Protein AF-A0A812W8T4-F1 (afdb_monomer_lite)

Sequence (135 aa):
MALRSSGAAMPRLSRAAWGTRQAWVGVTAAAGARGLPHRRRYHFGSSSYTAAFGEKPPVDVQKLRSSTVEYVEAFDPKTWHEDPVCSLIRGDRVQGGEEVDTVDAFGSVNGKQILATSAGVDAVLAHVQQIAVGK

Structure (mmCIF, N/CA/C/O backbone):
data_AF-A0A812W8T4-F1
#
_entry.id   AF-A0A812W8T4-F1
#
loop_
_atom_site.group_PDB
_atom_site.id
_atom_site.type_symbol
_atom_site.label_atom_id
_atom_site.label_alt_id
_atom_site.label_comp_id
_atom_site.label_asym_id
_atom_site.label_entity_id
_atom_site.label_seq_id
_atom_site.pdbx_PDB_ins_code
_atom_site.Cartn_x
_atom_site.Cartn_y
_atom_site.Cartn_z
_atom_site.occupancy
_atom_site.B_iso_or_equiv
_atom_site.auth_seq_id
_atom_site.auth_comp_id
_atom_site.auth_asym_id
_atom_site.auth_atom_id
_atom_site.pdbx_PDB_model_num
ATOM 1 N N . MET A 1 1 ? -48.133 -17.998 65.912 1.00 40.97 1 MET A N 1
ATOM 2 C CA . MET A 1 1 ? -47.783 -19.434 65.883 1.00 40.97 1 MET A CA 1
ATOM 3 C C . MET A 1 1 ? -46.396 -19.552 65.277 1.00 40.97 1 MET A C 1
ATOM 5 O O . MET A 1 1 ? -46.218 -19.219 64.115 1.00 40.97 1 MET A O 1
ATOM 9 N N . ALA A 1 2 ? -45.406 -19.868 66.106 1.00 38.12 2 ALA A N 1
ATOM 10 C CA . ALA A 1 2 ? -44.018 -20.051 65.708 1.00 38.12 2 ALA A CA 1
ATOM 11 C C . ALA A 1 2 ? -43.770 -21.525 65.371 1.00 38.12 2 ALA A C 1
ATOM 13 O O . ALA A 1 2 ? -44.334 -22.380 66.045 1.00 38.12 2 ALA A O 1
ATOM 14 N N . LEU A 1 3 ? -42.880 -21.799 64.415 1.00 38.66 3 LEU A N 1
ATOM 15 C CA . LEU A 1 3 ? -41.913 -22.897 64.496 1.00 38.66 3 LEU A CA 1
ATOM 16 C C . LEU A 1 3 ? -40.781 -22.665 63.486 1.00 38.66 3 LEU A C 1
ATOM 18 O O . LEU A 1 3 ? -40.992 -22.434 62.301 1.00 38.66 3 LEU A O 1
ATOM 22 N N . ARG A 1 4 ? -39.571 -22.664 64.042 1.00 36.84 4 ARG A N 1
ATOM 23 C CA . ARG A 1 4 ? -38.257 -22.602 63.401 1.00 36.84 4 ARG A CA 1
ATOM 24 C C . ARG A 1 4 ? -37.847 -24.014 62.960 1.00 36.84 4 ARG A C 1
ATOM 26 O O . ARG A 1 4 ? -38.157 -24.947 63.690 1.00 36.84 4 ARG A O 1
ATOM 33 N N . SER A 1 5 ? -37.020 -24.144 61.924 1.00 38.53 5 SER A N 1
ATOM 34 C CA . SER A 1 5 ? -35.742 -24.893 61.955 1.00 38.53 5 SER A CA 1
ATOM 35 C C . SER A 1 5 ? -34.986 -24.628 60.635 1.00 38.53 5 SER A C 1
ATOM 37 O O . SER A 1 5 ? -35.593 -24.551 59.576 1.00 38.53 5 SER A O 1
ATOM 39 N N . SER A 1 6 ? -33.753 -24.116 60.726 1.00 41.75 6 SER A N 1
ATOM 40 C CA . SER A 1 6 ? -32.485 -24.843 60.497 1.00 41.75 6 SER A CA 1
ATOM 41 C C . SER A 1 6 ? -32.150 -24.936 58.995 1.00 41.75 6 SER A C 1
ATOM 43 O O . SER A 1 6 ? -32.899 -25.520 58.234 1.00 41.75 6 SER A O 1
ATOM 45 N N . GLY A 1 7 ? -31.098 -24.333 58.440 1.00 34.28 7 GLY A N 1
ATOM 46 C CA . GLY A 1 7 ? -29.777 -24.065 58.996 1.00 34.28 7 GLY A CA 1
ATOM 47 C C . GLY A 1 7 ? -28.749 -24.919 58.249 1.00 34.28 7 GLY A C 1
ATOM 48 O O . GLY A 1 7 ? -28.491 -26.040 58.659 1.00 34.28 7 GLY A O 1
ATOM 49 N N . ALA A 1 8 ? -28.167 -24.396 57.166 1.00 37.84 8 ALA A N 1
ATOM 50 C CA . ALA A 1 8 ? -26.892 -24.867 56.614 1.00 37.84 8 ALA A CA 1
ATOM 51 C C . ALA A 1 8 ? -26.284 -23.762 55.736 1.00 37.84 8 ALA A C 1
ATOM 53 O O . ALA A 1 8 ? -26.444 -23.724 54.518 1.00 37.84 8 ALA A O 1
ATOM 54 N N . ALA A 1 9 ? -25.618 -22.815 56.394 1.00 38.66 9 ALA A N 1
ATOM 55 C CA . ALA A 1 9 ? -24.713 -21.882 55.747 1.00 38.66 9 ALA A CA 1
ATOM 56 C C . ALA A 1 9 ? -23.465 -22.652 55.288 1.00 38.66 9 ALA A C 1
ATOM 58 O O . ALA A 1 9 ? -22.812 -23.314 56.095 1.00 38.66 9 ALA A O 1
ATOM 59 N N . MET A 1 10 ? -23.144 -22.574 53.997 1.00 35.88 10 MET A N 1
ATOM 60 C CA . MET A 1 10 ? -21.906 -23.135 53.460 1.00 35.88 10 MET A CA 1
ATOM 61 C C . MET A 1 10 ? -20.686 -22.419 54.065 1.00 35.88 10 MET A C 1
ATOM 63 O O . MET A 1 10 ? -20.672 -21.184 54.135 1.00 35.88 10 MET A O 1
ATOM 67 N N . PRO A 1 11 ? -19.652 -23.160 54.497 1.00 41.19 11 PRO A N 1
ATOM 68 C CA . PRO A 1 11 ? -18.481 -22.566 55.116 1.00 41.19 11 PRO A CA 1
ATOM 69 C C . PRO A 1 11 ? -17.654 -21.787 54.087 1.00 41.19 11 PRO A C 1
ATOM 71 O O . PRO A 1 11 ? -17.109 -22.337 53.132 1.00 41.19 11 PRO A O 1
ATOM 74 N N . ARG A 1 12 ? -17.523 -20.479 54.331 1.00 39.19 12 ARG A N 1
ATOM 75 C CA . ARG A 1 12 ? -16.450 -19.645 53.786 1.00 39.19 12 ARG A CA 1
ATOM 76 C C . ARG A 1 12 ? -15.124 -20.158 54.343 1.00 39.19 12 ARG A C 1
ATOM 78 O O . ARG A 1 12 ? -14.859 -20.011 55.534 1.00 39.19 12 ARG A O 1
ATOM 85 N N . LEU A 1 13 ? -14.284 -20.723 53.483 1.00 38.16 13 LEU A N 1
ATOM 86 C CA . LEU A 1 13 ? -12.894 -20.997 53.826 1.00 38.16 13 LEU A CA 1
ATOM 87 C C . LEU A 1 13 ? -12.153 -19.664 53.951 1.00 38.16 13 LEU A C 1
ATOM 89 O O . LEU A 1 13 ? -12.019 -18.906 52.992 1.00 38.16 13 LEU A O 1
ATOM 93 N N . SER A 1 14 ? -11.704 -19.375 55.168 1.00 39.38 14 SER A N 1
ATOM 94 C CA . SER A 1 14 ? -10.824 -18.259 55.481 1.00 39.38 14 SER A CA 1
ATOM 95 C C . SER A 1 14 ? -9.534 -18.781 56.109 1.00 39.38 14 SER A C 1
ATOM 97 O O . SER A 1 14 ? -9.586 -19.684 56.940 1.00 39.38 14 SER A O 1
ATOM 99 N N . ARG A 1 15 ? -8.446 -18.078 55.774 1.00 34.22 15 ARG A N 1
ATOM 100 C CA . ARG A 1 15 ? -7.162 -17.923 56.483 1.00 34.22 15 ARG A CA 1
ATOM 101 C C . ARG A 1 15 ? -6.069 -18.999 56.339 1.00 34.22 15 ARG A C 1
ATOM 103 O O . ARG A 1 15 ? -6.113 -20.054 56.946 1.00 34.22 15 ARG A O 1
ATOM 110 N N . ALA A 1 16 ? -5.005 -18.517 55.686 1.00 37.25 16 ALA A N 1
ATOM 111 C CA . ALA A 1 16 ? -3.654 -18.312 56.229 1.00 37.25 16 ALA A CA 1
ATOM 112 C C . ALA A 1 16 ? -2.666 -19.489 56.314 1.00 37.25 16 ALA A C 1
ATOM 114 O O . ALA A 1 16 ? -2.925 -20.485 56.971 1.00 37.25 16 ALA A O 1
ATOM 115 N N . ALA A 1 17 ? -1.481 -19.236 55.736 1.00 35.19 17 ALA A N 1
ATOM 116 C CA . ALA A 1 17 ? -0.111 -19.468 56.241 1.00 35.19 17 ALA A CA 1
ATOM 117 C C . ALA A 1 17 ? 0.789 -19.854 55.050 1.00 35.19 17 ALA A C 1
ATOM 119 O O . ALA A 1 17 ? 0.551 -20.844 54.374 1.00 35.19 17 ALA A O 1
ATOM 120 N N . TRP A 1 18 ? 1.673 -18.966 54.583 1.00 35.53 18 TRP A N 1
ATOM 121 C CA . TRP A 1 18 ? 3.087 -18.915 54.990 1.00 35.53 18 TRP A CA 1
ATOM 122 C C . TRP A 1 18 ? 3.769 -20.289 54.929 1.00 35.53 18 TRP A C 1
ATOM 124 O O . TRP A 1 18 ? 3.627 -21.105 55.831 1.00 35.53 18 TRP A O 1
ATOM 134 N N . GLY A 1 19 ? 4.547 -20.508 53.867 1.00 34.50 19 GLY A N 1
ATOM 135 C CA . GLY A 1 19 ? 5.319 -21.729 53.665 1.00 34.50 19 GLY A CA 1
ATOM 136 C C . GLY A 1 19 ? 6.395 -21.539 52.603 1.00 34.50 19 GLY A C 1
ATOM 137 O O . GLY A 1 19 ? 6.161 -21.783 51.429 1.00 34.50 19 GLY A O 1
ATOM 138 N N . THR A 1 20 ? 7.545 -21.043 53.061 1.00 42.09 20 THR A N 1
ATOM 139 C CA . THR A 1 20 ? 8.900 -21.329 52.560 1.00 42.09 20 THR A CA 1
ATOM 140 C C . THR A 1 20 ? 9.221 -21.091 51.078 1.00 42.09 20 THR A C 1
ATOM 142 O O . THR A 1 20 ? 8.990 -21.905 50.190 1.00 42.09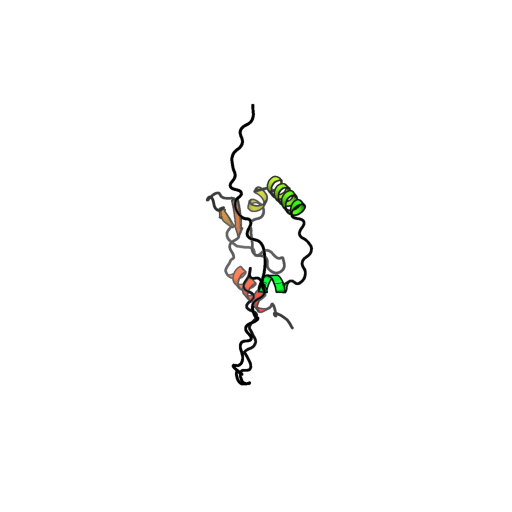 20 THR A O 1
ATOM 145 N N . ARG A 1 21 ? 9.967 -19.997 50.859 1.00 41.09 21 ARG A N 1
ATOM 146 C CA . ARG A 1 21 ? 10.939 -19.877 49.766 1.00 41.09 21 ARG A CA 1
ATOM 147 C C . ARG A 1 21 ? 11.826 -21.125 49.773 1.00 41.09 21 ARG A C 1
ATOM 149 O O . ARG A 1 21 ? 12.633 -21.290 50.685 1.00 41.09 21 ARG A O 1
ATOM 156 N N . GLN A 1 22 ? 11.703 -21.980 48.765 1.00 38.56 22 GLN A N 1
ATOM 157 C CA . GLN A 1 22 ? 12.759 -22.937 48.469 1.00 38.56 22 GLN A CA 1
ATOM 158 C C . GLN A 1 22 ? 13.884 -22.184 47.764 1.00 38.56 22 GLN A C 1
ATOM 160 O O . GLN A 1 22 ? 13.798 -21.839 46.587 1.00 38.56 22 GLN A O 1
ATOM 165 N N . ALA A 1 23 ? 14.930 -21.892 48.531 1.00 37.00 23 ALA A N 1
ATOM 166 C CA . ALA A 1 23 ? 16.246 -21.624 47.990 1.00 37.00 23 ALA A CA 1
ATOM 167 C C . ALA A 1 23 ? 16.741 -22.904 47.305 1.00 37.00 23 ALA A C 1
ATOM 169 O O . ALA A 1 23 ? 16.962 -23.917 47.967 1.00 37.00 23 ALA A O 1
ATOM 170 N N . TRP A 1 24 ? 16.904 -22.860 45.985 1.00 30.52 24 TRP A N 1
ATOM 171 C CA . TRP A 1 24 ? 17.709 -23.848 45.280 1.00 30.52 24 TRP A CA 1
ATOM 172 C C . TRP A 1 24 ? 19.170 -23.418 45.363 1.00 30.52 24 TRP A C 1
ATOM 174 O O . TRP A 1 24 ? 19.580 -22.399 44.805 1.00 30.52 24 TRP A O 1
ATOM 184 N N . VAL A 1 25 ? 19.933 -24.193 46.126 1.00 40.12 25 VAL A N 1
ATOM 185 C CA . VAL A 1 25 ? 21.384 -24.104 46.225 1.00 40.12 25 VAL A CA 1
ATOM 186 C C . VAL A 1 25 ? 21.988 -24.795 45.005 1.00 40.12 25 VAL A C 1
ATOM 188 O O . VAL A 1 25 ? 21.764 -25.979 44.787 1.00 40.12 25 VAL A O 1
ATOM 191 N N . GLY A 1 26 ? 22.790 -24.039 44.259 1.00 32.88 26 GLY A N 1
ATOM 192 C CA . GLY A 1 26 ? 24.022 -24.529 43.644 1.00 32.88 26 GLY A CA 1
ATOM 193 C C . GLY A 1 26 ? 23.904 -25.426 42.414 1.00 32.88 26 GLY A C 1
ATOM 194 O O . GLY A 1 26 ? 23.978 -26.643 42.517 1.00 32.88 26 GLY A O 1
ATOM 195 N N . VAL A 1 27 ? 23.978 -24.805 41.236 1.00 37.34 27 VAL A N 1
ATOM 196 C CA . VAL A 1 27 ? 24.975 -25.226 40.241 1.00 37.34 27 VAL A CA 1
ATOM 197 C C . VAL A 1 27 ? 25.736 -23.976 39.818 1.00 37.34 27 VAL A C 1
ATOM 199 O O . VAL A 1 27 ? 25.226 -23.134 39.082 1.00 37.34 27 VAL A O 1
ATOM 202 N N . THR A 1 28 ? 26.958 -23.826 40.321 1.00 44.38 28 THR A N 1
ATOM 203 C CA . THR A 1 28 ? 27.940 -22.876 39.798 1.00 44.38 28 THR A CA 1
ATOM 204 C C . THR A 1 28 ? 28.367 -23.383 38.423 1.00 44.38 28 THR A C 1
ATOM 206 O O . THR A 1 28 ? 29.282 -24.192 38.296 1.00 44.38 28 THR A O 1
ATOM 209 N N . ALA A 1 29 ? 27.659 -22.955 37.377 1.00 38.84 29 ALA A N 1
ATOM 210 C CA . ALA A 1 29 ? 28.123 -23.149 36.014 1.00 38.84 29 ALA A CA 1
ATOM 211 C C . ALA A 1 29 ? 29.343 -22.247 35.790 1.00 38.84 29 ALA A C 1
ATOM 213 O O . ALA A 1 29 ? 29.304 -21.040 36.036 1.00 38.84 29 ALA A O 1
ATOM 214 N N . ALA A 1 30 ? 30.437 -22.876 35.375 1.00 38.09 30 ALA A N 1
ATOM 215 C CA . ALA A 1 30 ? 31.726 -22.258 35.145 1.00 38.09 30 ALA A CA 1
ATOM 216 C C . ALA A 1 30 ? 31.644 -21.064 34.180 1.00 38.09 30 ALA A C 1
ATOM 218 O O . ALA A 1 30 ? 30.924 -21.078 33.179 1.00 38.09 30 ALA A O 1
ATOM 219 N N . ALA A 1 31 ? 32.449 -20.044 34.472 1.00 49.12 31 ALA A N 1
ATOM 220 C CA . ALA A 1 31 ? 32.785 -18.988 33.534 1.00 49.12 31 ALA A CA 1
ATOM 221 C C . ALA A 1 31 ? 33.400 -19.602 32.267 1.00 49.12 31 ALA A C 1
ATOM 223 O O . ALA A 1 31 ? 34.391 -20.324 32.356 1.00 49.12 31 ALA A O 1
ATOM 224 N N . GLY A 1 32 ? 32.840 -19.305 31.091 1.00 47.41 32 GLY A N 1
ATOM 225 C CA . GLY A 1 32 ? 33.480 -19.711 29.837 1.00 47.41 32 GLY A CA 1
ATOM 226 C C . GLY A 1 32 ? 32.572 -19.981 28.647 1.00 47.41 32 GLY A C 1
ATOM 227 O O . GLY A 1 32 ? 32.834 -20.906 27.893 1.00 47.41 32 GLY A O 1
ATOM 228 N N . ALA A 1 33 ? 31.542 -19.172 28.417 1.00 43.31 33 ALA A N 1
ATOM 229 C CA . ALA A 1 33 ? 30.986 -19.041 27.078 1.00 43.31 33 ALA A CA 1
ATOM 230 C C . ALA A 1 33 ? 30.688 -17.564 26.853 1.00 43.31 33 ALA A C 1
ATOM 232 O O . ALA A 1 33 ? 29.706 -17.032 27.370 1.00 43.31 33 ALA A O 1
ATOM 233 N N . ARG A 1 34 ? 31.559 -16.875 26.105 1.00 46.19 34 ARG A N 1
ATOM 234 C CA . ARG A 1 34 ? 31.167 -15.614 25.471 1.00 46.19 34 ARG A CA 1
ATOM 235 C C . ARG A 1 34 ? 30.011 -15.973 24.551 1.00 46.19 34 ARG A C 1
ATOM 237 O O . ARG A 1 34 ? 30.232 -16.512 23.470 1.00 46.19 34 ARG A O 1
ATOM 244 N N . GLY A 1 35 ? 28.790 -15.758 25.037 1.00 43.41 35 GLY A N 1
ATOM 245 C CA . GLY A 1 35 ? 27.594 -15.906 24.234 1.00 43.41 35 GLY A CA 1
ATOM 246 C C . GLY A 1 35 ? 27.810 -15.121 22.953 1.00 43.41 35 GLY A C 1
ATOM 247 O O . GLY A 1 35 ? 28.171 -13.942 22.997 1.00 43.41 35 GLY A O 1
ATOM 248 N N . LEU A 1 36 ? 27.644 -15.799 21.818 1.00 49.22 36 LEU A N 1
ATOM 249 C CA . LEU A 1 36 ? 27.487 -15.140 20.528 1.00 49.22 36 LEU A CA 1
ATOM 250 C C . LEU A 1 36 ? 26.532 -13.955 20.732 1.00 49.22 36 LEU A C 1
ATOM 252 O O . LEU A 1 36 ? 25.559 -14.124 21.479 1.00 49.22 36 LEU A O 1
ATOM 256 N N . PRO A 1 37 ? 26.790 -12.774 20.135 1.00 51.91 37 PRO A N 1
ATOM 257 C CA . PRO A 1 37 ? 25.907 -11.629 20.301 1.00 51.91 37 PRO A CA 1
ATOM 258 C C . PRO A 1 37 ? 24.483 -12.114 20.065 1.00 51.91 37 PRO A C 1
ATOM 260 O O . PRO A 1 37 ? 24.199 -12.699 19.015 1.00 51.91 37 PRO A O 1
ATOM 263 N N . HIS A 1 38 ? 23.625 -11.967 21.080 1.00 52.19 38 HIS A N 1
ATOM 264 C CA . HIS A 1 38 ? 22.227 -12.344 20.981 1.00 52.19 38 HIS A CA 1
ATOM 265 C C . HIS A 1 38 ? 21.668 -11.526 19.822 1.00 52.19 38 HIS A C 1
ATOM 267 O O . HIS A 1 38 ? 21.409 -10.329 19.967 1.00 52.19 38 HIS A O 1
ATOM 273 N N . ARG A 1 39 ? 21.590 -12.138 18.630 1.00 57.78 39 ARG A N 1
ATOM 274 C CA . ARG A 1 39 ? 20.945 -11.529 17.473 1.00 57.78 39 ARG A CA 1
ATOM 275 C C . ARG A 1 39 ? 19.568 -11.164 17.984 1.00 57.78 39 ARG A C 1
ATOM 277 O O . ARG A 1 39 ? 18.814 -12.065 18.345 1.00 57.78 39 ARG A O 1
ATOM 284 N N . ARG A 1 40 ? 19.277 -9.865 18.077 1.00 58.41 40 ARG A N 1
ATOM 285 C CA . ARG A 1 40 ? 17.951 -9.381 18.443 1.00 58.41 40 ARG A CA 1
ATOM 286 C C . ARG A 1 40 ? 17.016 -9.884 17.356 1.00 58.41 40 ARG A C 1
ATOM 288 O O . ARG A 1 40 ? 16.910 -9.293 16.286 1.00 58.41 40 ARG A O 1
ATOM 295 N N . ARG A 1 41 ? 16.427 -11.054 17.582 1.00 52.81 41 ARG A N 1
ATOM 296 C CA . ARG A 1 41 ? 15.377 -11.581 16.730 1.00 52.81 41 ARG A CA 1
ATOM 297 C C . ARG A 1 41 ? 14.152 -10.762 17.093 1.00 52.81 41 ARG A C 1
ATOM 299 O O . ARG A 1 41 ? 13.444 -11.062 18.052 1.00 52.81 41 ARG A O 1
ATOM 306 N N . TYR A 1 42 ? 13.981 -9.654 16.384 1.00 59.50 42 TYR A N 1
ATOM 307 C CA . TYR A 1 42 ? 12.754 -8.879 16.414 1.00 59.50 42 TYR A CA 1
ATOM 308 C C . TYR A 1 42 ? 11.700 -9.703 15.681 1.00 59.50 42 TYR A C 1
ATOM 310 O O . TYR A 1 42 ? 11.508 -9.579 14.476 1.00 59.50 42 TYR A O 1
ATOM 318 N N . HIS A 1 43 ? 11.084 -10.633 16.401 1.00 77.69 43 HIS A N 1
ATOM 319 C CA . HIS A 1 43 ? 9.924 -11.343 15.895 1.00 77.69 43 HIS A CA 1
ATOM 320 C C . HIS A 1 43 ? 8.763 -10.353 15.884 1.00 77.69 43 HIS A C 1
ATOM 322 O O . HIS A 1 43 ? 8.324 -9.913 16.944 1.00 77.69 43 HIS A O 1
ATOM 328 N N . PHE A 1 44 ? 8.307 -9.959 14.696 1.00 81.19 44 PHE A N 1
ATOM 329 C CA . PHE A 1 44 ? 7.161 -9.067 14.555 1.00 81.19 44 PHE A CA 1
ATOM 330 C C . PHE A 1 44 ? 5.980 -9.587 15.391 1.00 81.19 44 PHE A C 1
ATOM 332 O O . PHE A 1 44 ? 5.672 -10.778 15.362 1.00 81.19 44 PHE A O 1
ATOM 339 N N . GLY A 1 45 ? 5.368 -8.708 16.186 1.00 78.31 45 GLY A N 1
ATOM 340 C CA . GLY A 1 45 ? 4.258 -9.067 17.076 1.00 78.31 45 GLY A CA 1
ATOM 341 C C . GLY A 1 45 ? 4.645 -9.708 18.419 1.00 78.31 45 GLY A C 1
ATOM 342 O O . GLY A 1 45 ? 3.755 -10.039 19.196 1.00 78.31 45 GLY A O 1
ATOM 343 N N . SER A 1 46 ? 5.933 -9.866 18.747 1.00 85.38 46 SER A N 1
ATOM 344 C CA . SER A 1 46 ? 6.350 -10.333 20.078 1.00 85.38 46 SER A CA 1
ATOM 345 C C . SER A 1 46 ? 6.364 -9.209 21.130 1.00 85.38 46 SER A C 1
ATOM 347 O O . SER A 1 46 ? 6.384 -8.010 20.825 1.00 85.38 46 SER A O 1
ATOM 349 N N . SER A 1 47 ? 6.439 -9.590 22.408 1.00 81.62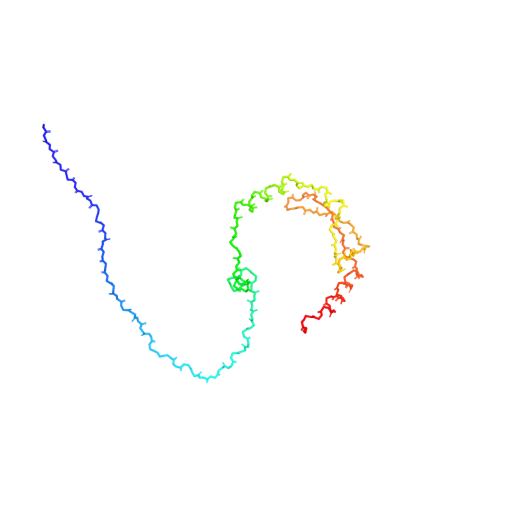 47 SER A N 1
ATOM 350 C CA . SER A 1 47 ? 6.703 -8.644 23.501 1.00 81.62 47 SER A CA 1
ATOM 351 C C . SER A 1 47 ? 8.056 -7.941 23.335 1.00 81.62 47 SER A C 1
ATOM 353 O O . SER A 1 47 ? 8.151 -6.740 23.573 1.00 81.62 47 SER A O 1
ATOM 355 N N . SER A 1 48 ? 9.082 -8.650 22.847 1.00 80.81 48 SER A N 1
ATOM 356 C CA . SER A 1 48 ? 10.398 -8.070 22.548 1.00 80.81 48 SER A CA 1
ATOM 357 C C . SER A 1 48 ? 10.366 -7.064 21.392 1.00 80.81 48 SER A C 1
ATOM 359 O O . SER A 1 48 ? 11.089 -6.072 21.439 1.00 80.81 48 SER A O 1
ATOM 361 N N . TYR A 1 49 ? 9.506 -7.267 20.390 1.00 83.25 49 TYR A N 1
ATOM 362 C CA . TYR A 1 49 ? 9.241 -6.284 19.337 1.00 83.25 49 TYR A CA 1
ATOM 363 C C . TYR A 1 49 ? 8.537 -5.053 19.903 1.00 83.25 49 TYR A C 1
ATOM 365 O O . TYR A 1 49 ? 8.960 -3.932 19.654 1.00 83.25 49 TYR A O 1
ATOM 373 N N . THR A 1 50 ? 7.518 -5.248 20.741 1.00 80.75 50 THR A N 1
ATOM 374 C CA .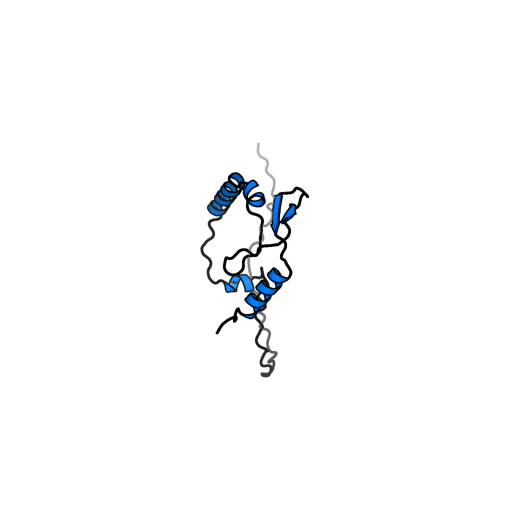 THR A 1 50 ? 6.780 -4.141 21.368 1.00 80.75 50 THR A CA 1
ATOM 375 C C . THR A 1 50 ? 7.675 -3.286 22.268 1.00 80.75 50 THR A C 1
ATOM 377 O O . THR A 1 50 ? 7.602 -2.061 22.199 1.00 80.75 50 THR A O 1
ATOM 380 N N . ALA A 1 51 ? 8.556 -3.918 23.048 1.00 81.94 51 ALA A N 1
ATOM 381 C CA . ALA A 1 51 ? 9.501 -3.244 23.938 1.00 81.94 51 ALA A CA 1
ATOM 382 C C . ALA A 1 51 ? 10.561 -2.407 23.196 1.00 81.94 51 ALA A C 1
ATOM 384 O O . ALA A 1 51 ? 11.126 -1.484 23.777 1.00 81.94 51 ALA A O 1
ATOM 385 N N . ALA A 1 52 ? 10.822 -2.693 21.916 1.00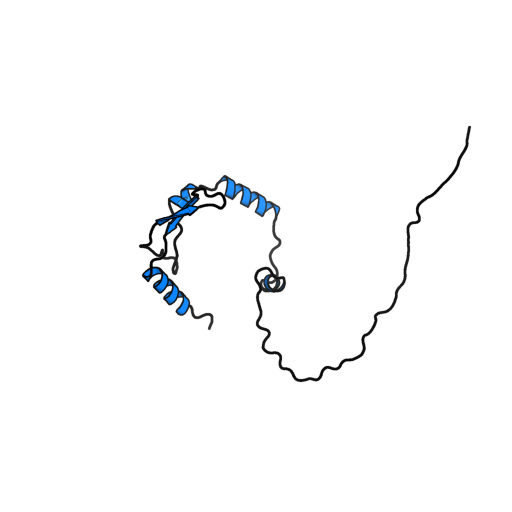 82.56 52 ALA A N 1
ATOM 386 C CA . ALA A 1 52 ? 11.796 -1.955 21.111 1.00 82.56 52 ALA A CA 1
ATOM 387 C C . ALA A 1 52 ? 11.377 -0.503 20.820 1.00 82.56 52 ALA A C 1
ATOM 389 O O . ALA A 1 52 ? 12.231 0.324 20.518 1.00 82.56 52 ALA A O 1
ATOM 390 N N . PHE A 1 53 ? 10.079 -0.195 20.915 1.00 81.88 53 PHE A N 1
ATOM 391 C CA . PHE A 1 53 ? 9.517 1.122 20.600 1.00 81.88 53 PHE A CA 1
ATOM 392 C C . PHE A 1 53 ? 9.449 2.072 21.808 1.00 81.88 53 PHE A C 1
ATOM 394 O O . PHE A 1 53 ? 8.990 3.199 21.652 1.00 81.88 53 PHE A O 1
ATOM 401 N N . GLY A 1 54 ? 9.895 1.640 22.995 1.00 83.38 54 GLY A N 1
ATOM 402 C CA . GLY A 1 54 ? 9.857 2.455 24.214 1.00 83.38 54 GLY A CA 1
ATOM 403 C C . GLY A 1 54 ? 8.440 2.705 24.745 1.00 83.38 54 GLY A C 1
ATOM 404 O O . GLY A 1 54 ? 7.537 1.884 24.563 1.00 83.38 54 GLY A O 1
ATOM 405 N N . GLU A 1 55 ? 8.260 3.831 25.441 1.00 83.06 55 GLU A N 1
ATOM 406 C CA . GLU A 1 55 ? 6.970 4.253 25.990 1.00 83.06 55 GLU A CA 1
ATOM 407 C C . GLU A 1 55 ? 6.088 4.830 24.875 1.00 83.06 55 GLU A C 1
ATOM 409 O O . GLU A 1 55 ? 6.446 5.798 24.205 1.00 83.06 55 GLU A O 1
ATOM 414 N N . LYS A 1 56 ? 4.939 4.191 24.638 1.00 80.88 56 LYS A N 1
ATOM 415 C CA . LYS A 1 56 ? 3.979 4.610 23.612 1.00 80.88 56 LYS A CA 1
ATOM 416 C C . LYS A 1 56 ? 2.967 5.574 24.232 1.00 80.88 56 LYS A C 1
ATOM 418 O O . LYS A 1 56 ? 2.569 5.351 25.376 1.00 80.88 56 LYS A O 1
ATOM 423 N N . PRO A 1 57 ? 2.508 6.600 23.495 1.00 85.00 57 PRO A N 1
ATOM 424 C CA . PRO A 1 57 ? 1.450 7.469 23.989 1.00 85.00 57 PRO A CA 1
ATOM 425 C C . PRO A 1 57 ? 0.192 6.646 24.316 1.00 85.00 57 PRO A C 1
ATOM 427 O O . PRO A 1 57 ? -0.065 5.632 23.653 1.00 85.00 57 PRO A O 1
ATOM 430 N N . PRO A 1 58 ? -0.600 7.058 25.323 1.00 86.44 58 PRO A N 1
ATOM 431 C CA . PRO A 1 58 ? -1.846 6.381 25.648 1.00 86.44 58 PRO A CA 1
ATOM 432 C C . PRO A 1 58 ? -2.769 6.384 24.425 1.00 86.44 58 PRO A C 1
ATOM 434 O O . PRO A 1 58 ? -2.994 7.419 23.797 1.00 86.44 58 PRO A O 1
ATOM 437 N N . VAL A 1 59 ? -3.280 5.206 24.067 1.00 88.62 59 VAL A N 1
ATOM 438 C CA . VAL A 1 59 ? -4.157 5.039 22.905 1.00 88.62 59 VAL A CA 1
ATOM 439 C C . VAL A 1 59 ? -5.568 5.482 23.274 1.00 88.62 59 VAL A C 1
ATOM 441 O O . VAL A 1 59 ? -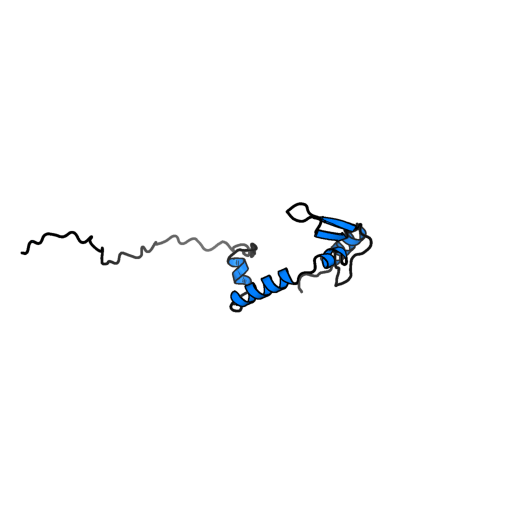6.210 4.875 24.131 1.00 88.62 59 VAL A O 1
ATOM 444 N N . ASP A 1 60 ? -6.073 6.502 22.586 1.00 93.19 60 ASP A N 1
ATOM 445 C CA . ASP A 1 60 ? -7.482 6.883 22.649 1.00 93.19 60 ASP A CA 1
ATOM 446 C C . ASP A 1 60 ? -8.311 5.941 21.765 1.00 93.19 60 ASP A C 1
ATOM 448 O O . ASP A 1 60 ? -8.465 6.130 20.555 1.00 93.19 60 ASP A O 1
ATOM 452 N N . VAL A 1 61 ? -8.817 4.877 22.387 1.00 94.81 61 VAL A N 1
ATOM 453 C CA . VAL A 1 61 ? -9.593 3.835 21.705 1.00 94.81 61 VAL A CA 1
ATOM 454 C C . VAL A 1 61 ? -10.901 4.386 21.138 1.00 94.81 61 VAL A C 1
ATOM 456 O O . VAL A 1 61 ? -11.348 3.923 20.088 1.00 94.81 61 VAL A O 1
ATOM 459 N N . GLN A 1 62 ? -11.527 5.354 21.812 1.00 94.69 62 GLN A N 1
ATOM 460 C CA . GLN A 1 62 ? -12.808 5.903 21.376 1.00 94.69 62 GLN A CA 1
ATOM 461 C C . GLN A 1 62 ? -12.624 6.728 20.108 1.00 94.69 62 GLN A C 1
ATOM 463 O O . GLN A 1 62 ? -13.321 6.482 19.123 1.00 94.69 62 GLN A O 1
ATOM 468 N N . LYS A 1 63 ? -11.638 7.630 20.108 1.00 95.06 63 LYS A N 1
ATOM 469 C CA . LYS A 1 63 ? -11.303 8.431 18.931 1.00 95.06 63 LYS A CA 1
ATOM 470 C C . LYS A 1 63 ? -10.868 7.564 17.756 1.00 95.06 63 LYS A C 1
ATOM 472 O O . LYS A 1 63 ? -11.305 7.803 16.639 1.00 95.06 63 LYS A O 1
ATOM 477 N N . LEU A 1 64 ? -10.046 6.540 18.002 1.00 95.06 64 LEU A N 1
ATOM 478 C CA . LEU A 1 64 ? -9.584 5.642 16.943 1.00 95.06 64 LEU A CA 1
ATOM 479 C C . LEU A 1 64 ? -10.755 4.910 16.273 1.00 95.06 64 LEU A C 1
ATOM 481 O O . LEU A 1 64 ? -10.783 4.764 15.053 1.00 95.06 64 LEU A O 1
ATOM 485 N N . ARG A 1 65 ? -11.736 4.456 17.062 1.00 95.69 65 ARG A N 1
ATOM 486 C CA . ARG A 1 65 ? -12.935 3.797 16.531 1.00 95.69 65 ARG A CA 1
ATOM 487 C C . ARG A 1 65 ? -13.787 4.755 15.711 1.00 95.69 65 ARG A C 1
ATOM 489 O O . ARG A 1 65 ? -14.128 4.403 14.587 1.00 95.69 65 ARG A O 1
ATOM 496 N N . SER A 1 66 ? -14.099 5.941 16.239 1.00 96.75 66 SER A N 1
ATOM 497 C CA . SER A 1 66 ? -14.936 6.907 15.518 1.00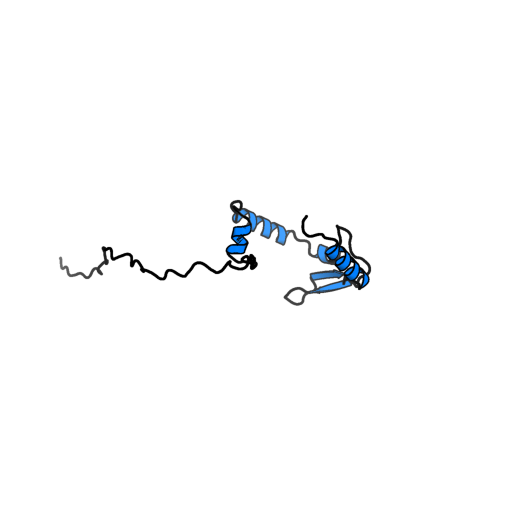 96.75 66 SER A CA 1
ATOM 498 C C . SER A 1 66 ? -14.276 7.351 14.214 1.00 96.75 66 SER A C 1
ATOM 500 O O . SER A 1 66 ? -14.909 7.271 13.171 1.00 96.75 66 SER A O 1
ATOM 502 N N . SER A 1 67 ? -12.978 7.675 14.236 1.00 95.38 67 SER A N 1
ATOM 503 C CA . SER A 1 67 ? -12.252 8.081 13.026 1.00 95.38 67 SER A CA 1
ATOM 504 C C . SER A 1 67 ? -12.158 6.966 11.985 1.00 95.38 67 SER A C 1
ATOM 506 O O . SER A 1 67 ? -12.122 7.235 10.790 1.00 95.38 67 SER A O 1
ATOM 508 N N . THR A 1 68 ? -12.091 5.704 12.423 1.00 95.00 68 THR A N 1
ATOM 509 C CA . THR A 1 68 ? -12.074 4.559 11.501 1.00 95.00 68 THR A CA 1
ATOM 510 C C . THR A 1 68 ? -13.425 4.400 10.811 1.00 95.00 68 THR A C 1
ATOM 512 O O . THR A 1 68 ? -13.459 4.185 9.605 1.00 95.00 68 THR A O 1
ATOM 515 N N . VAL A 1 69 ? -14.528 4.521 11.556 1.00 95.94 69 VAL A N 1
ATOM 516 C CA . VAL A 1 69 ? -15.882 4.460 10.983 1.00 95.94 69 VAL A CA 1
ATOM 517 C C . VAL A 1 69 ? -16.096 5.614 10.008 1.00 95.94 69 VAL A C 1
ATOM 519 O O . VAL A 1 69 ? -16.467 5.362 8.870 1.00 95.94 69 VAL A O 1
ATOM 522 N N . GLU A 1 70 ? -15.757 6.841 10.409 1.00 96.50 70 GLU A N 1
ATOM 523 C CA . GLU A 1 70 ? -15.834 8.026 9.543 1.00 96.50 70 GLU A CA 1
ATOM 524 C C . GLU A 1 70 ? -15.048 7.833 8.240 1.00 96.50 70 GLU A C 1
ATOM 526 O O . GLU A 1 70 ? -15.546 8.143 7.161 1.00 96.50 70 GLU A O 1
ATOM 531 N N . TYR A 1 71 ? -13.833 7.281 8.320 1.00 93.25 71 TYR A N 1
ATOM 532 C CA . TYR A 1 71 ? -13.029 6.990 7.136 1.00 93.25 71 TYR A CA 1
ATOM 533 C C . TYR A 1 71 ? -13.695 5.960 6.221 1.00 93.25 71 TYR A C 1
ATOM 535 O O . TYR A 1 71 ? -13.754 6.175 5.016 1.00 93.25 71 TYR A O 1
ATOM 543 N N . VAL A 1 72 ? -14.194 4.850 6.775 1.00 91.94 72 VAL A N 1
ATOM 544 C CA . VAL A 1 72 ? -14.840 3.787 5.989 1.00 91.94 72 VAL A CA 1
ATOM 545 C C . VAL A 1 72 ? -16.126 4.289 5.329 1.00 91.94 72 VAL A C 1
ATOM 547 O O . VAL A 1 72 ? -16.390 3.937 4.185 1.00 91.94 72 VAL A O 1
ATOM 550 N N . GLU A 1 73 ? -16.906 5.125 6.016 1.00 93.19 73 GLU A N 1
ATOM 551 C CA . GLU A 1 73 ? -18.138 5.716 5.477 1.00 93.19 73 GLU A CA 1
ATOM 552 C C . GLU A 1 73 ? -17.867 6.744 4.372 1.00 93.19 73 GLU A C 1
ATOM 554 O O . GLU A 1 73 ? -18.630 6.829 3.411 1.00 93.19 73 GLU A O 1
ATOM 559 N N . ALA A 1 74 ? -16.784 7.515 4.492 1.00 93.25 74 ALA A N 1
ATOM 560 C CA . ALA A 1 74 ? -16.396 8.533 3.517 1.00 93.25 74 ALA A CA 1
ATOM 561 C C . ALA A 1 74 ? -15.463 8.010 2.409 1.00 93.25 74 ALA A C 1
ATOM 563 O O . ALA A 1 74 ? -15.056 8.783 1.539 1.00 93.25 74 ALA A O 1
ATOM 564 N N . PHE A 1 75 ? -15.081 6.732 2.446 1.00 89.44 75 PHE A N 1
ATOM 565 C CA . PHE A 1 75 ? -14.145 6.158 1.489 1.00 89.44 75 PHE A CA 1
ATOM 566 C C . PHE A 1 75 ? -14.773 6.094 0.093 1.00 89.44 75 PHE A C 1
ATOM 568 O O . PHE A 1 75 ? -15.816 5.468 -0.086 1.00 89.44 75 PHE A O 1
ATOM 575 N N . ASP A 1 76 ? -14.123 6.707 -0.900 1.00 88.88 76 ASP A N 1
ATOM 576 C CA . ASP A 1 76 ? -14.531 6.620 -2.304 1.00 88.88 76 ASP A CA 1
ATOM 577 C C . ASP A 1 76 ? -13.853 5.418 -2.984 1.00 88.88 76 ASP A C 1
ATOM 579 O O . ASP A 1 76 ? -12.648 5.484 -3.274 1.00 88.88 76 ASP A O 1
ATOM 583 N N . PRO A 1 77 ? -14.599 4.339 -3.303 1.00 83.88 77 PRO A N 1
ATOM 584 C CA . PRO A 1 77 ? -14.036 3.153 -3.939 1.00 83.88 77 PRO A CA 1
ATOM 585 C C . PRO A 1 77 ? -13.439 3.437 -5.317 1.00 83.88 77 PRO A C 1
ATOM 587 O O . PRO A 1 77 ? -12.543 2.719 -5.753 1.00 83.88 77 PRO A O 1
ATOM 590 N N . LYS A 1 78 ? -13.888 4.497 -6.006 1.00 88.31 78 LYS A N 1
ATOM 591 C CA . LYS A 1 78 ? -13.387 4.841 -7.344 1.00 88.31 78 LYS A CA 1
ATOM 592 C C . LYS A 1 78 ? -11.915 5.222 -7.339 1.00 88.31 78 LYS A C 1
ATOM 594 O O . LYS A 1 78 ? -11.235 4.985 -8.335 1.00 88.31 78 LYS A O 1
ATOM 599 N N . THR A 1 79 ? -11.411 5.723 -6.212 1.00 86.19 79 THR A N 1
ATOM 600 C CA . THR A 1 79 ? -10.009 6.125 -6.045 1.00 86.19 79 THR A CA 1
ATOM 601 C C . THR A 1 79 ? -9.043 5.020 -6.475 1.00 86.19 79 THR A C 1
ATOM 603 O O . THR A 1 79 ? -8.055 5.294 -7.144 1.00 86.19 79 THR A O 1
ATOM 606 N N . TRP A 1 80 ? -9.336 3.758 -6.147 1.00 84.19 80 TRP A N 1
ATOM 607 C CA . TRP A 1 80 ? -8.451 2.629 -6.473 1.00 84.19 80 TRP A CA 1
ATOM 608 C C . TRP A 1 80 ? -8.526 2.182 -7.936 1.00 84.19 80 TRP A C 1
ATOM 610 O O . TRP A 1 80 ? -7.681 1.410 -8.389 1.00 84.19 80 TRP A O 1
ATOM 620 N N . HIS A 1 81 ? -9.526 2.652 -8.680 1.00 87.81 81 HIS A N 1
ATOM 621 C CA . HIS A 1 81 ? -9.639 2.432 -10.119 1.00 87.81 81 HIS A CA 1
ATOM 622 C C . HIS A 1 81 ? -9.003 3.572 -10.920 1.00 87.81 81 HIS A C 1
ATOM 624 O O . HIS A 1 81 ? -8.389 3.317 -11.955 1.00 87.81 81 HIS A O 1
ATOM 630 N N . GLU A 1 82 ? -9.169 4.814 -10.458 1.00 90.44 82 GLU A N 1
ATOM 631 C CA . GLU A 1 82 ? -8.663 6.021 -11.124 1.00 90.44 82 GLU A CA 1
ATOM 632 C C . GLU A 1 82 ? -7.174 6.265 -10.852 1.00 90.44 82 GLU A C 1
ATOM 634 O O . GLU A 1 82 ? -6.478 6.805 -11.711 1.00 90.44 82 GLU A O 1
ATOM 639 N N . ASP A 1 83 ? -6.672 5.816 -9.698 1.00 88.88 83 ASP A N 1
ATOM 640 C CA . ASP A 1 83 ? -5.253 5.830 -9.353 1.00 88.88 83 ASP A CA 1
ATOM 641 C C . ASP A 1 83 ? -4.752 4.405 -9.044 1.00 88.88 83 ASP A C 1
ATOM 643 O O . ASP A 1 83 ? -4.705 3.999 -7.877 1.00 88.88 83 ASP A O 1
ATOM 647 N N . PRO A 1 84 ? -4.409 3.610 -10.081 1.00 89.94 84 PRO A N 1
ATOM 648 C CA . PRO A 1 84 ? -3.952 2.239 -9.908 1.00 89.94 84 PRO A CA 1
ATOM 649 C C . PRO A 1 84 ? -2.734 2.138 -8.987 1.00 89.94 84 PRO A C 1
ATOM 651 O O . PRO A 1 84 ? -1.781 2.921 -9.069 1.00 89.94 84 PRO A O 1
ATOM 654 N N . VAL A 1 85 ? -2.721 1.104 -8.149 1.00 91.00 85 VAL A N 1
ATOM 655 C CA . VAL A 1 85 ? -1.600 0.816 -7.250 1.00 91.00 85 VAL A CA 1
ATOM 656 C C . VAL A 1 85 ? -0.336 0.558 -8.071 1.00 91.00 85 VAL A C 1
ATOM 658 O O . VAL A 1 85 ? -0.317 -0.312 -8.937 1.00 91.00 85 VAL A O 1
ATOM 661 N N . CYS A 1 86 ? 0.748 1.277 -7.788 1.00 92.31 86 CYS A N 1
ATOM 662 C CA . CYS A 1 86 ? 2.024 1.101 -8.478 1.00 92.31 86 CYS A CA 1
ATOM 663 C C . CYS A 1 86 ? 3.209 1.161 -7.510 1.00 92.31 86 CYS A C 1
ATOM 665 O O . CYS A 1 86 ? 3.099 1.616 -6.369 1.00 92.31 86 CYS A O 1
ATOM 667 N N . SER A 1 87 ? 4.367 0.684 -7.969 1.00 91.25 87 SER A N 1
ATOM 668 C CA . SER A 1 87 ? 5.614 0.816 -7.213 1.00 91.25 87 SER A CA 1
ATOM 669 C C . SER A 1 87 ? 6.123 2.258 -7.261 1.00 91.25 87 SER A C 1
ATOM 671 O O . SER A 1 87 ? 6.108 2.889 -8.319 1.00 91.25 87 SER A O 1
ATOM 673 N N . LEU A 1 88 ? 6.626 2.753 -6.128 1.00 91.88 88 LEU A N 1
ATOM 674 C CA . LEU A 1 88 ? 7.273 4.060 -6.018 1.00 91.88 88 LEU A CA 1
ATOM 675 C C . LEU A 1 88 ? 8.759 3.886 -5.691 1.00 91.88 88 LEU A C 1
ATOM 677 O O . LEU A 1 88 ? 9.106 3.219 -4.716 1.00 91.88 88 LEU A O 1
ATOM 681 N N . ILE A 1 89 ? 9.637 4.530 -6.458 1.00 89.56 89 ILE A N 1
ATOM 682 C CA . ILE A 1 89 ? 11.073 4.619 -6.167 1.00 89.56 89 ILE A CA 1
ATOM 683 C C . ILE A 1 89 ? 11.387 6.085 -5.882 1.00 89.56 89 ILE A C 1
ATOM 685 O O . ILE A 1 89 ? 11.277 6.924 -6.763 1.00 89.56 89 ILE A O 1
ATOM 689 N N . ARG A 1 90 ? 11.760 6.412 -4.636 1.00 86.38 90 ARG A N 1
ATOM 690 C CA . ARG A 1 90 ? 12.039 7.799 -4.189 1.00 86.38 90 ARG A CA 1
ATOM 691 C C . ARG A 1 90 ? 10.898 8.803 -4.451 1.00 86.38 90 ARG A C 1
ATOM 693 O O . ARG A 1 90 ? 11.150 9.991 -4.595 1.00 86.38 90 ARG A O 1
ATOM 700 N N . GLY A 1 91 ? 9.651 8.331 -4.451 1.00 89.19 91 GLY A N 1
ATOM 701 C CA . GLY A 1 91 ? 8.467 9.151 -4.734 1.00 89.19 91 GLY A CA 1
ATOM 702 C C . GLY A 1 91 ? 8.048 9.152 -6.205 1.00 89.19 91 GLY A C 1
ATOM 703 O O . GLY A 1 91 ? 6.920 9.538 -6.499 1.00 89.19 91 GLY A O 1
ATOM 704 N N . ASP A 1 92 ? 8.892 8.641 -7.103 1.00 89.88 92 ASP A N 1
ATOM 705 C CA . ASP A 1 92 ? 8.575 8.531 -8.522 1.00 89.88 92 ASP A CA 1
ATOM 706 C C . ASP A 1 92 ? 7.846 7.223 -8.824 1.00 89.88 92 ASP A C 1
ATOM 708 O O . ASP A 1 92 ? 8.239 6.143 -8.369 1.00 89.88 92 ASP A O 1
ATOM 712 N N . ARG A 1 93 ? 6.781 7.321 -9.622 1.00 89.62 93 ARG A N 1
ATOM 713 C CA . ARG A 1 93 ? 5.999 6.168 -10.076 1.00 89.62 93 ARG A CA 1
ATOM 714 C C . ARG A 1 93 ? 6.789 5.349 -11.087 1.00 89.62 93 ARG A C 1
ATOM 716 O O . ARG A 1 93 ? 7.253 5.879 -12.094 1.00 89.62 93 ARG A O 1
ATOM 723 N N . VAL A 1 94 ? 6.880 4.044 -10.854 1.00 87.81 94 VAL A N 1
ATOM 724 C CA . VAL A 1 94 ? 7.394 3.092 -11.842 1.00 87.81 94 VAL A CA 1
ATOM 725 C C . VAL A 1 94 ? 6.321 2.892 -12.914 1.00 87.81 94 VAL A C 1
ATOM 727 O O . VAL A 1 94 ? 5.240 2.382 -12.627 1.00 87.81 94 VAL A O 1
ATOM 730 N N . GLN A 1 95 ? 6.610 3.330 -14.140 1.00 82.81 95 GLN A N 1
ATOM 731 C CA . GLN A 1 95 ? 5.676 3.307 -15.272 1.00 82.81 95 GLN A CA 1
ATOM 732 C C . GLN A 1 95 ? 5.945 2.142 -16.240 1.00 82.81 95 GLN A C 1
ATOM 734 O O . GLN A 1 95 ? 6.963 1.454 -16.150 1.00 82.81 95 GLN A O 1
ATOM 739 N N . GLY A 1 96 ? 5.037 1.957 -17.206 1.00 83.81 96 GLY A N 1
ATOM 740 C CA . GLY A 1 96 ? 5.207 1.028 -18.333 1.00 83.81 96 GLY A CA 1
ATOM 741 C C . GLY A 1 96 ? 4.809 -0.419 -18.044 1.00 83.81 96 GLY A C 1
ATOM 742 O O . GLY A 1 96 ? 5.074 -1.295 -18.862 1.00 83.81 96 GLY A O 1
ATOM 743 N N . GLY A 1 97 ? 4.204 -0.665 -16.885 1.00 89.50 97 GLY A N 1
ATOM 744 C CA . GLY A 1 97 ? 3.624 -1.948 -16.518 1.00 89.50 97 GLY A CA 1
ATOM 745 C C . GLY A 1 97 ? 2.252 -2.201 -17.130 1.00 89.50 97 GLY A C 1
ATOM 746 O O . GLY A 1 97 ? 1.577 -1.273 -17.571 1.00 89.50 97 GLY A O 1
ATOM 747 N N . GLU A 1 98 ? 1.831 -3.461 -17.111 1.00 93.38 98 GLU A N 1
ATOM 748 C CA . GLU A 1 98 ? 0.463 -3.859 -17.448 1.00 93.38 98 GLU A CA 1
ATOM 749 C C . GLU A 1 98 ? -0.493 -3.509 -16.298 1.00 93.38 98 GLU A C 1
ATOM 751 O O . GLU A 1 98 ? -0.185 -3.778 -15.134 1.00 93.38 98 GLU A O 1
ATOM 756 N N . GLU A 1 99 ? -1.646 -2.917 -16.621 1.00 94.00 99 GLU A N 1
ATOM 757 C CA . GLU A 1 99 ? -2.734 -2.714 -15.663 1.00 94.00 99 GLU A CA 1
ATOM 758 C C . GLU A 1 99 ? -3.554 -3.994 -15.504 1.00 94.00 99 GLU A C 1
ATOM 760 O O . GLU A 1 99 ? -4.079 -4.528 -16.479 1.00 94.00 99 GLU A O 1
ATOM 765 N N . VAL A 1 100 ? -3.711 -4.446 -14.262 1.00 94.94 100 VAL A N 1
ATOM 766 C CA . VAL A 1 100 ? -4.510 -5.622 -13.914 1.00 94.94 100 VAL A CA 1
ATOM 767 C C . VAL A 1 100 ? -5.495 -5.264 -12.811 1.00 94.94 100 VAL A C 1
ATOM 769 O O . VAL A 1 100 ? -5.159 -4.540 -11.872 1.00 94.94 100 VAL A O 1
ATOM 772 N N . ASP A 1 101 ? -6.709 -5.795 -12.915 1.00 96.12 101 ASP A N 1
ATOM 773 C CA . ASP A 1 101 ? -7.738 -5.640 -11.893 1.00 96.12 101 ASP A CA 1
ATOM 774 C C . ASP A 1 101 ? -7.322 -6.335 -10.589 1.00 96.12 101 ASP A C 1
ATOM 776 O O . ASP A 1 101 ? -6.857 -7.480 -10.577 1.00 96.12 101 ASP A O 1
ATOM 780 N N . THR A 1 102 ? -7.499 -5.644 -9.466 1.00 93.06 102 THR A N 1
ATOM 781 C CA . THR A 1 102 ? -7.355 -6.246 -8.140 1.00 93.06 102 THR A CA 1
ATOM 782 C C . THR A 1 102 ? -8.691 -6.814 -7.691 1.00 93.06 102 THR A C 1
ATOM 784 O O . THR A 1 102 ? -9.749 -6.249 -7.970 1.00 93.06 102 THR A O 1
ATOM 787 N N . VAL A 1 103 ? -8.641 -7.938 -6.982 1.00 94.00 103 VAL A N 1
ATOM 788 C CA . VAL A 1 103 ? -9.821 -8.591 -6.414 1.00 94.00 103 VAL A CA 1
ATOM 789 C C . VAL A 1 103 ? -9.749 -8.589 -4.897 1.00 94.00 103 VAL A C 1
ATOM 791 O O . VAL A 1 103 ? -8.686 -8.787 -4.303 1.00 94.00 103 VAL A O 1
ATOM 794 N N . ASP A 1 104 ? -10.894 -8.357 -4.270 1.00 90.81 104 ASP A N 1
ATOM 795 C CA . ASP A 1 104 ? -11.045 -8.461 -2.829 1.00 90.81 104 ASP A CA 1
ATOM 796 C C . ASP A 1 104 ? -11.108 -9.927 -2.360 1.00 90.81 104 ASP A C 1
ATOM 798 O O . ASP A 1 104 ? -11.096 -10.882 -3.143 1.00 90.81 104 ASP A O 1
ATOM 802 N N . ALA A 1 105 ? -11.194 -10.115 -1.042 1.00 91.38 105 ALA A N 1
ATOM 803 C CA . ALA A 1 105 ? -11.285 -11.439 -0.429 1.00 91.38 105 ALA A CA 1
ATOM 804 C C . ALA A 1 105 ? -12.580 -12.205 -0.779 1.00 91.38 105 ALA A C 1
ATOM 806 O O . ALA A 1 105 ? -12.667 -13.402 -0.506 1.00 91.38 105 ALA A O 1
ATOM 807 N N . PHE A 1 106 ? -13.577 -11.535 -1.362 1.00 93.75 106 PHE A N 1
ATOM 808 C CA . PHE A 1 106 ? -14.854 -12.107 -1.789 1.00 93.75 106 PHE A CA 1
ATOM 809 C C . PHE A 1 106 ? -14.912 -12.346 -3.308 1.00 93.75 106 PHE A C 1
ATOM 811 O O . PHE A 1 106 ? -15.926 -12.827 -3.809 1.00 93.75 106 PHE A O 1
ATOM 818 N N . GLY A 1 107 ? -13.829 -12.048 -4.036 1.00 91.94 107 GLY A N 1
ATOM 819 C CA . GLY A 1 107 ? -13.722 -12.221 -5.483 1.00 91.94 107 GLY A CA 1
ATOM 820 C C . GLY A 1 107 ? -14.306 -11.074 -6.311 1.00 91.94 107 GLY A C 1
ATOM 821 O O . GLY A 1 107 ? -14.421 -11.215 -7.526 1.00 91.94 107 GLY A O 1
ATOM 822 N N . SER A 1 108 ? -14.673 -9.951 -5.691 1.00 92.12 108 SER A N 1
ATOM 823 C CA . SER A 1 108 ? -15.142 -8.759 -6.406 1.00 92.12 108 SER A CA 1
ATOM 824 C C . SER A 1 108 ? -13.964 -7.883 -6.817 1.00 92.12 108 SER A C 1
ATOM 826 O O . SER A 1 108 ? -13.014 -7.714 -6.053 1.00 92.12 108 SER A O 1
ATOM 828 N N . VAL A 1 109 ? -14.025 -7.297 -8.015 1.00 93.50 109 VAL A N 1
ATOM 829 C CA . VAL A 1 109 ? -13.014 -6.329 -8.463 1.00 93.50 109 VAL A CA 1
ATOM 830 C C . VAL A 1 109 ? -13.122 -5.064 -7.614 1.00 93.50 109 VAL A C 1
ATOM 832 O O . VAL A 1 109 ? -14.202 -4.484 -7.514 1.00 93.50 109 VAL A O 1
ATOM 835 N N . ASN A 1 110 ? -12.016 -4.642 -7.003 1.00 91.62 110 ASN A N 1
ATOM 836 C CA . ASN A 1 110 ? -11.987 -3.523 -6.055 1.00 91.62 110 ASN A CA 1
ATOM 837 C C . ASN A 1 110 ? -11.004 -2.404 -6.427 1.00 91.62 110 ASN A C 1
ATOM 839 O O . ASN A 1 110 ? -10.865 -1.447 -5.671 1.00 91.62 110 ASN A O 1
ATOM 843 N N . GLY A 1 111 ? -10.306 -2.521 -7.553 1.00 93.62 111 GLY A N 1
ATOM 844 C CA . GLY A 1 111 ? -9.331 -1.531 -7.984 1.00 93.62 111 GLY A CA 1
ATOM 845 C C . GLY A 1 111 ? -8.468 -2.041 -9.125 1.00 93.62 111 GLY A C 1
ATOM 846 O O . GLY A 1 111 ? -8.782 -3.051 -9.760 1.00 93.62 111 GLY A O 1
ATOM 847 N N . LYS A 1 112 ? -7.370 -1.333 -9.373 1.00 94.94 112 LYS A N 1
ATOM 848 C CA . LYS A 1 112 ? -6.363 -1.687 -10.370 1.00 94.94 112 LYS A CA 1
ATOM 849 C C . LYS A 1 112 ? -4.961 -1.620 -9.783 1.00 94.94 112 LYS A C 1
ATOM 851 O O . LYS A 1 112 ? -4.692 -0.861 -8.854 1.00 94.94 112 LYS A O 1
ATOM 856 N N . GLN A 1 113 ? -4.044 -2.370 -10.377 1.00 94.19 113 GLN A N 1
ATOM 857 C CA . GLN A 1 113 ? -2.615 -2.297 -10.090 1.00 94.19 113 GLN A CA 1
ATOM 858 C C . GLN A 1 113 ? -1.790 -2.315 -11.375 1.00 94.19 113 GLN A C 1
ATOM 860 O O . GLN A 1 113 ? -2.186 -2.923 -12.365 1.00 94.19 113 GLN A O 1
ATOM 865 N N . ILE A 1 114 ? -0.621 -1.683 -11.336 1.00 93.75 114 ILE A N 1
ATOM 866 C CA . ILE A 1 114 ? 0.371 -1.682 -12.408 1.00 93.75 114 ILE A CA 1
ATOM 867 C C . ILE A 1 114 ? 1.449 -2.708 -12.060 1.00 93.75 114 ILE A C 1
ATOM 869 O O . ILE A 1 114 ? 2.183 -2.547 -11.079 1.00 93.75 114 ILE A O 1
ATOM 873 N N . LEU A 1 115 ? 1.561 -3.760 -12.870 1.00 93.31 115 LEU A N 1
ATOM 874 C CA . LEU A 1 115 ? 2.584 -4.787 -12.703 1.00 93.31 115 LEU A CA 1
ATOM 875 C C . LEU A 1 115 ? 3.977 -4.231 -13.009 1.00 93.31 115 LEU A C 1
ATOM 877 O O . LEU A 1 115 ? 4.176 -3.497 -13.972 1.00 93.31 115 LEU A O 1
ATOM 881 N N . ALA A 1 116 ? 4.975 -4.599 -12.211 1.00 90.88 116 ALA A N 1
ATOM 882 C CA . ALA A 1 116 ? 6.339 -4.144 -12.453 1.00 90.88 116 ALA A CA 1
ATOM 883 C C . ALA A 1 116 ? 6.916 -4.768 -13.737 1.00 90.88 116 ALA A C 1
ATOM 885 O O . ALA A 1 116 ? 6.839 -5.978 -13.948 1.00 90.88 116 ALA A O 1
ATOM 886 N N . THR A 1 117 ? 7.554 -3.945 -14.569 1.00 93.44 117 THR A N 1
ATOM 887 C CA . THR A 1 117 ? 8.384 -4.423 -15.684 1.00 93.44 117 THR A CA 1
ATOM 888 C C . THR A 1 117 ? 9.718 -4.955 -15.163 1.00 93.44 117 THR A C 1
ATOM 890 O O . THR A 1 117 ? 10.137 -4.610 -14.058 1.00 93.44 117 THR A O 1
ATOM 893 N N . SER A 1 118 ? 10.437 -5.742 -15.969 1.00 93.19 118 SER A N 1
ATOM 894 C CA . SER A 1 118 ? 11.808 -6.167 -15.637 1.00 93.19 118 SER A CA 1
ATOM 895 C C . SER A 1 118 ? 12.712 -4.971 -15.320 1.00 93.19 118 SER A C 1
ATOM 897 O O . SER A 1 118 ? 13.357 -4.951 -14.278 1.00 93.19 118 SER A O 1
ATOM 899 N N . ALA A 1 119 ? 12.657 -3.924 -16.148 1.00 90.25 119 ALA A N 1
ATOM 900 C CA . ALA A 1 119 ? 13.385 -2.678 -15.917 1.00 90.25 119 ALA A CA 1
ATOM 901 C C . ALA A 1 119 ? 12.969 -1.981 -14.606 1.00 90.25 119 ALA A C 1
ATOM 903 O O . ALA A 1 119 ? 13.816 -1.449 -13.890 1.00 90.25 119 ALA A O 1
ATOM 904 N N . GLY A 1 120 ? 11.676 -2.003 -14.268 1.00 90.12 120 GLY A N 1
ATOM 905 C CA . GLY A 1 120 ? 11.170 -1.495 -12.994 1.00 90.12 120 GLY A CA 1
ATOM 906 C C . GLY A 1 120 ? 11.721 -2.272 -11.797 1.00 90.12 120 GLY A C 1
ATOM 907 O O . GLY A 1 120 ? 12.154 -1.668 -10.818 1.00 90.12 120 GLY A O 1
ATOM 908 N N . VAL A 1 121 ? 11.774 -3.602 -11.891 1.00 92.19 121 VAL A N 1
ATOM 909 C CA . VAL A 1 121 ? 12.372 -4.466 -10.861 1.00 92.19 121 VAL A CA 1
ATOM 910 C C . VAL A 1 121 ? 13.872 -4.197 -10.723 1.00 92.19 121 VAL A C 1
ATOM 912 O O . VAL A 1 121 ? 14.351 -4.029 -9.603 1.00 92.19 121 VAL A O 1
ATOM 915 N N . ASP A 1 122 ? 14.604 -4.079 -11.831 1.00 93.12 122 ASP A N 1
ATOM 916 C CA . ASP A 1 122 ? 16.035 -3.758 -11.822 1.00 93.12 122 ASP A CA 1
ATOM 917 C C . ASP A 1 122 ? 16.307 -2.399 -11.162 1.00 93.12 122 ASP A C 1
ATOM 919 O O . ASP A 1 122 ? 17.241 -2.263 -10.367 1.00 93.12 122 ASP A O 1
ATOM 923 N N . ALA A 1 123 ? 15.454 -1.403 -11.417 1.00 89.00 123 ALA A N 1
ATOM 924 C CA . ALA A 1 123 ? 15.532 -0.099 -10.767 1.00 89.00 123 ALA A CA 1
ATOM 925 C C . ALA A 1 123 ? 15.294 -0.189 -9.249 1.00 89.00 123 ALA A C 1
ATOM 927 O O . ALA A 1 123 ? 16.019 0.442 -8.474 1.00 89.00 123 ALA A O 1
ATOM 928 N N . VAL A 1 124 ? 14.327 -1.002 -8.803 1.00 90.06 124 VAL A N 1
ATOM 929 C CA . VAL A 1 124 ? 14.104 -1.272 -7.372 1.00 90.06 124 VAL A CA 1
ATOM 930 C C . VAL A 1 124 ? 15.324 -1.962 -6.759 1.00 90.06 124 VAL A C 1
ATOM 932 O O . VAL A 1 124 ? 15.783 -1.553 -5.693 1.00 90.06 124 VAL A O 1
ATOM 935 N N . LEU A 1 125 ? 15.890 -2.972 -7.425 1.00 91.31 125 LEU A N 1
ATOM 936 C CA . LEU A 1 125 ? 17.070 -3.692 -6.940 1.00 91.31 125 LEU A CA 1
ATOM 937 C C . LEU A 1 125 ? 18.280 -2.769 -6.809 1.00 91.31 125 LEU A C 1
ATOM 939 O O . LEU A 1 125 ? 18.932 -2.759 -5.763 1.00 91.31 125 LEU A O 1
ATOM 943 N N . ALA A 1 126 ? 18.546 -1.954 -7.829 1.00 89.81 126 ALA A N 1
ATOM 944 C CA . ALA A 1 126 ? 19.606 -0.957 -7.793 1.00 89.81 126 ALA A CA 1
ATOM 945 C C . ALA A 1 126 ? 19.387 0.045 -6.650 1.00 89.81 126 ALA A C 1
ATOM 947 O O . ALA A 1 126 ? 20.327 0.363 -5.920 1.00 89.81 126 ALA A O 1
ATOM 948 N N . HIS A 1 127 ? 18.145 0.497 -6.443 1.00 88.50 127 HIS A N 1
ATOM 949 C CA . HIS A 1 127 ? 17.807 1.376 -5.330 1.00 88.50 127 HIS A CA 1
ATOM 950 C C . HIS A 1 127 ? 18.110 0.717 -3.979 1.00 88.50 127 HIS A C 1
ATOM 952 O O . HIS A 1 127 ? 18.824 1.304 -3.169 1.00 88.50 127 HIS A O 1
ATOM 958 N N . VAL A 1 128 ? 17.644 -0.514 -3.754 1.00 88.62 128 VAL A N 1
ATOM 959 C CA . VAL A 1 128 ? 17.863 -1.262 -2.505 1.00 88.62 128 VAL A CA 1
ATOM 960 C C . VAL A 1 128 ? 19.350 -1.495 -2.234 1.00 88.62 128 VAL A C 1
ATOM 962 O O . VAL A 1 128 ? 19.794 -1.320 -1.103 1.00 88.62 128 VAL A O 1
ATOM 965 N N . GLN A 1 129 ? 20.138 -1.835 -3.256 1.00 88.75 129 GLN A N 1
ATOM 966 C CA . GLN A 1 129 ? 21.587 -2.036 -3.124 1.00 88.75 129 GLN A CA 1
ATOM 967 C C . GLN A 1 129 ? 22.341 -0.743 -2.777 1.00 88.75 129 GLN A C 1
ATOM 969 O O . GLN A 1 129 ? 23.376 -0.792 -2.114 1.00 88.75 129 GLN A O 1
ATOM 974 N N . GLN A 1 130 ? 21.832 0.410 -3.215 1.00 82.75 130 GLN A N 1
ATOM 975 C CA . GLN A 1 130 ? 22.416 1.724 -2.936 1.00 82.75 130 GLN A CA 1
ATOM 976 C C . GLN A 1 130 ? 21.965 2.327 -1.604 1.00 82.75 130 GLN A C 1
ATOM 978 O O . GLN A 1 130 ? 22.602 3.269 -1.126 1.00 82.75 130 GLN A O 1
ATOM 983 N N . ILE A 1 131 ? 20.889 1.817 -0.992 1.00 79.56 131 ILE A N 1
ATOM 984 C CA . ILE A 1 131 ? 20.536 2.169 0.384 1.00 79.56 131 ILE A CA 1
ATOM 985 C C . ILE A 1 131 ? 21.615 1.560 1.283 1.00 79.56 131 ILE A C 1
ATOM 987 O O . ILE A 1 131 ? 21.522 0.425 1.746 1.00 79.56 131 ILE A O 1
ATOM 991 N N . ALA A 1 132 ? 22.677 2.325 1.527 1.00 59.44 132 ALA A N 1
ATOM 992 C CA . ALA A 1 132 ? 23.618 2.033 2.590 1.00 59.44 132 ALA A CA 1
ATOM 993 C C . ALA A 1 132 ? 22.835 2.042 3.910 1.00 59.44 132 ALA A C 1
ATOM 995 O O . ALA A 1 132 ? 22.455 3.096 4.421 1.00 59.44 132 ALA A O 1
ATOM 996 N N . VAL A 1 133 ? 22.551 0.857 4.447 1.00 59.34 133 VAL A N 1
ATOM 997 C CA . VAL A 1 133 ? 21.985 0.696 5.786 1.00 59.34 133 VAL A CA 1
ATOM 998 C C . VAL A 1 133 ? 23.045 1.162 6.786 1.00 59.34 133 VAL A C 1
ATOM 1000 O O . VAL A 1 133 ? 23.912 0.386 7.166 1.00 59.34 133 VAL A O 1
ATOM 1003 N N . GLY A 1 134 ? 22.991 2.440 7.166 1.00 49.38 134 GLY A N 1
ATOM 1004 C CA . GLY A 1 134 ? 23.720 3.027 8.292 1.00 49.38 134 GLY A CA 1
ATOM 1005 C C . GLY A 1 134 ? 25.251 3.008 8.193 1.00 49.38 134 GLY A C 1
ATOM 1006 O O . GLY A 1 134 ? 25.903 2.031 8.562 1.00 49.38 134 GLY A O 1
ATOM 1007 N N . LYS A 1 135 ? 25.831 4.152 7.826 1.00 34.84 135 LYS A N 1
ATOM 1008 C CA . LYS A 1 135 ? 26.963 4.697 8.586 1.00 34.84 135 LYS A CA 1
ATOM 1009 C C . LYS A 1 135 ? 26.458 5.889 9.379 1.00 34.84 135 LYS A C 1
ATOM 1011 O O . LYS A 1 135 ? 25.634 6.631 8.803 1.00 34.84 135 LYS A O 1
#

Secondary structure (DSSP, 8-state):
--------PPP-----------------PPS------------TTSHHHHHTT-SPPPP-HHHHHHHHHHHHHH--TTHHHHS-B--EETTEE--SPPEEEEE-TTS-EEEEEEPPPHHHHHHHHHHHHH-----

pLDDT: mean 73.47, std 23.11, range [30.52, 96.75]

Radius of gyration: 31.74 Å; chains: 1; bounding box: 81×34×84 Å

Foldseek 3Di:
DDDDDDDDDDDDDDDDDDDDDPDDDDDPDDPDDPPDPPPQPCPPPDPSVVPVVPDDPDDPPVVVVVVVVVCVVPDDLCCQAVPPAADDDVNDGQDDFDKDFDADPVRDGRHIHGDHDPVNVVSVVVSVVPPPPDD